Protein AF-A0A662M6F4-F1 (afdb_monomer_lite)

Secondary structure (DSSP, 8-state):
-------TTHHHHHHHHHHHHHHTT----HHHHHHHHHHHHHHHHHHS--SSSHHHHH-EEEE-SS-EEEE--STTHHHHHH-B-SEEE--SSSS-EEEEETTEEEEES-EEE--B--

Radius of gyration: 20.38 Å; chains: 1; bounding box: 40×26×55 Å

Structure (mmCIF, N/CA/C/O backbone):
data_AF-A0A662M6F4-F1
#
_entry.id   AF-A0A662M6F4-F1
#
loop_
_atom_site.group_PDB
_atom_site.id
_atom_site.type_symbol
_atom_site.label_atom_id
_atom_site.label_alt_id
_atom_site.label_comp_id
_atom_site.label_asym_id
_atom_site.label_entity_id
_atom_site.label_seq_id
_atom_site.pdbx_PDB_ins_code
_atom_site.Cartn_x
_atom_site.Cartn_y
_atom_site.Cartn_z
_atom_site.occupancy
_atom_site.B_iso_or_equiv
_atom_site.auth_seq_id
_atom_site.auth_comp_id
_atom_site.auth_asym_id
_atom_site.auth_atom_id
_atom_site.pdbx_PDB_model_num
ATOM 1 N N . MET A 1 1 ? -15.552 13.043 -5.669 1.00 28.62 1 MET A N 1
ATOM 2 C CA . MET A 1 1 ? -15.169 13.074 -7.096 1.00 28.62 1 MET A CA 1
ATOM 3 C C . MET A 1 1 ? -13.734 12.593 -7.207 1.00 28.62 1 MET A C 1
ATOM 5 O O . MET A 1 1 ? -12.838 13.338 -6.841 1.00 28.62 1 MET A O 1
ATOM 9 N N . SER A 1 2 ? -13.511 11.346 -7.621 1.00 25.33 2 SER A N 1
ATOM 10 C CA . SER A 1 2 ? -12.194 10.889 -8.073 1.00 25.33 2 SER A CA 1
ATOM 11 C C . SER A 1 2 ? -12.177 11.003 -9.593 1.00 25.33 2 SER A C 1
ATOM 13 O O . SER A 1 2 ? -13.032 10.442 -10.277 1.00 25.33 2 SER A O 1
ATOM 15 N N . VAL A 1 3 ? -11.250 11.793 -10.127 1.00 28.55 3 VAL A N 1
ATOM 16 C CA . VAL A 1 3 ? -11.035 11.864 -11.572 1.00 28.55 3 VAL A CA 1
ATOM 17 C C . VAL A 1 3 ? -10.251 10.613 -11.948 1.00 28.55 3 VAL A C 1
ATOM 19 O O . VAL A 1 3 ? -9.058 10.510 -11.672 1.00 28.55 3 VAL A O 1
ATOM 22 N N . ARG A 1 4 ? -10.939 9.626 -12.523 1.00 33.88 4 ARG A N 1
ATOM 23 C CA . ARG A 1 4 ? -10.299 8.471 -13.150 1.00 33.88 4 ARG A CA 1
ATOM 24 C C . ARG A 1 4 ? -9.792 8.943 -14.510 1.00 33.88 4 ARG A C 1
ATOM 26 O O . ARG A 1 4 ? -10.576 9.099 -15.440 1.00 33.88 4 ARG A O 1
ATOM 33 N N . ALA A 1 5 ? -8.501 9.242 -14.607 1.00 37.28 5 ALA A N 1
ATOM 34 C CA . ALA A 1 5 ? -7.872 9.482 -15.898 1.00 37.28 5 ALA A CA 1
ATOM 35 C C . ALA A 1 5 ? -7.697 8.129 -16.604 1.00 37.28 5 ALA A C 1
ATOM 37 O O . ALA A 1 5 ? -6.666 7.473 -16.475 1.00 37.28 5 ALA A O 1
ATOM 38 N N . GLU A 1 6 ? -8.731 7.677 -17.312 1.00 43.50 6 GLU A N 1
ATOM 39 C CA . GLU A 1 6 ? -8.562 6.657 -18.345 1.00 43.50 6 GLU A CA 1
ATOM 40 C C . GLU A 1 6 ? -7.852 7.310 -19.529 1.00 43.50 6 GLU A C 1
ATOM 42 O O . GLU A 1 6 ? -8.461 8.000 -20.346 1.00 43.50 6 GLU A O 1
ATOM 47 N N . VAL A 1 7 ? -6.541 7.096 -19.627 1.00 47.34 7 VAL A N 1
ATOM 48 C CA . VAL A 1 7 ? -5.820 7.355 -20.873 1.00 47.34 7 VAL A CA 1
ATOM 49 C C . VAL A 1 7 ? -6.180 6.216 -21.827 1.00 47.34 7 VAL A C 1
ATOM 51 O O . VAL A 1 7 ? -5.481 5.203 -21.890 1.00 47.34 7 VAL A O 1
ATOM 54 N N . LYS A 1 8 ? -7.324 6.348 -22.514 1.00 43.62 8 LYS A N 1
ATOM 55 C CA . LYS A 1 8 ? -7.738 5.432 -23.590 1.00 43.62 8 LYS A CA 1
ATOM 56 C C . LYS A 1 8 ? -6.567 5.247 -24.559 1.00 43.62 8 LYS A C 1
ATOM 58 O O . LYS A 1 8 ? -6.077 6.230 -25.110 1.00 43.62 8 LYS A O 1
ATOM 63 N N . GLY A 1 9 ? -6.111 4.009 -24.738 1.00 56.31 9 GLY A N 1
ATOM 64 C CA . GLY A 1 9 ? -4.989 3.660 -25.607 1.00 56.31 9 GLY A CA 1
ATOM 65 C C . GLY A 1 9 ? -3.696 3.299 -24.876 1.00 56.31 9 GLY A C 1
ATOM 66 O O . GLY A 1 9 ? -2.855 2.632 -25.471 1.00 56.31 9 GLY A O 1
ATOM 67 N N . LEU A 1 10 ? -3.506 3.678 -23.604 1.00 56.41 10 LEU A N 1
ATOM 68 C CA . LEU A 1 10 ? -2.275 3.336 -22.876 1.00 56.41 10 LEU A CA 1
ATOM 69 C C . LEU A 1 10 ? -2.245 1.852 -22.486 1.00 56.41 10 LEU A C 1
ATOM 71 O O . LEU A 1 10 ? -1.215 1.198 -22.613 1.00 56.41 10 LEU A O 1
ATOM 75 N N . TYR A 1 11 ? -3.380 1.314 -22.035 1.00 58.44 11 TYR A N 1
ATOM 76 C CA . TYR A 1 11 ? -3.510 -0.102 -21.691 1.00 58.44 11 TYR A CA 1
ATOM 77 C C . TYR A 1 11 ? -3.350 -0.980 -22.935 1.00 58.44 11 TYR A C 1
ATOM 79 O O . TYR A 1 11 ? -2.601 -1.954 -22.932 1.00 58.44 11 TYR A O 1
ATOM 87 N N . GLU A 1 12 ? -3.988 -0.577 -24.027 1.00 65.19 12 GLU A N 1
ATOM 88 C CA . GLU A 1 12 ? -3.908 -1.222 -25.328 1.00 65.19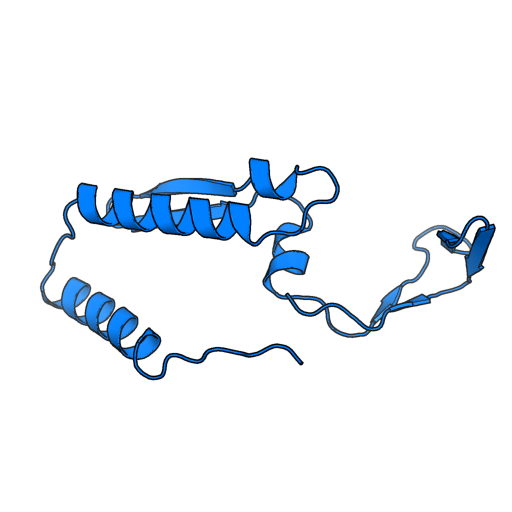 12 GLU A CA 1
ATOM 89 C C . GLU A 1 12 ? -2.488 -1.147 -25.895 1.00 65.19 12 GLU A C 1
ATOM 91 O O . GLU A 1 12 ? -2.003 -2.137 -26.436 1.00 65.19 12 GLU A O 1
ATOM 96 N N . ALA A 1 13 ? -1.786 -0.022 -25.714 1.00 61.12 13 ALA A N 1
ATOM 97 C CA . ALA A 1 13 ? -0.388 0.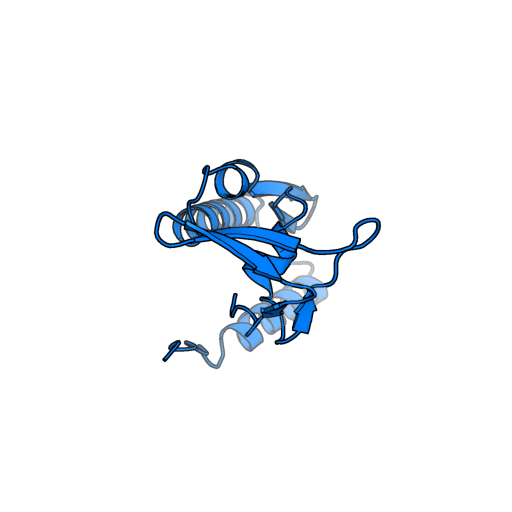127 -26.102 1.00 61.12 13 ALA A CA 1
ATOM 98 C C . ALA A 1 13 ? 0.542 -0.764 -25.270 1.00 61.12 13 ALA A C 1
ATOM 100 O O . ALA A 1 13 ? 1.412 -1.414 -25.842 1.00 61.12 13 ALA A O 1
ATOM 101 N N . VAL A 1 14 ? 0.351 -0.854 -23.9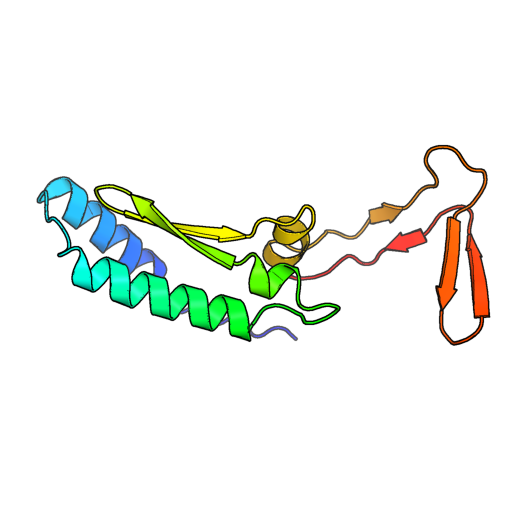48 1.00 69.31 14 VAL A N 1
ATOM 102 C CA . VAL A 1 14 ? 1.133 -1.760 -23.086 1.00 69.31 14 VAL A CA 1
ATOM 103 C C . VAL A 1 14 ? 0.890 -3.216 -23.477 1.00 69.31 14 VAL A C 1
ATOM 105 O O . VAL A 1 14 ? 1.849 -3.957 -23.675 1.00 69.31 14 VAL A O 1
ATOM 108 N N . LEU A 1 15 ? -0.368 -3.616 -23.674 1.00 66.00 15 LEU A N 1
ATOM 109 C CA . LEU A 1 15 ? -0.706 -4.964 -24.133 1.00 66.00 15 LEU A CA 1
ATOM 110 C C . LEU A 1 15 ? -0.138 -5.263 -25.522 1.00 66.00 15 LEU A C 1
ATOM 112 O O . LEU A 1 15 ? 0.354 -6.364 -25.763 1.00 66.00 15 LEU A O 1
ATOM 116 N N . LEU A 1 16 ? -0.194 -4.300 -26.445 1.00 69.06 16 LEU A N 1
ATOM 117 C CA . LEU A 1 16 ? 0.385 -4.439 -27.778 1.00 69.06 16 LEU A CA 1
ATOM 118 C C . LEU A 1 16 ? 1.904 -4.593 -27.689 1.00 69.06 16 LEU A C 1
ATOM 120 O O . LEU A 1 16 ? 2.454 -5.485 -28.329 1.00 69.06 16 LEU A O 1
ATOM 124 N N . ILE A 1 17 ? 2.570 -3.786 -26.861 1.00 70.06 17 ILE A N 1
ATOM 125 C CA . ILE A 1 17 ? 4.006 -3.888 -26.596 1.00 70.06 17 ILE A CA 1
ATOM 126 C C . ILE A 1 17 ? 4.347 -5.256 -26.008 1.00 70.06 17 ILE A C 1
ATOM 128 O O . ILE A 1 17 ? 5.280 -5.888 -26.494 1.00 70.06 17 ILE A O 1
ATOM 132 N N . GLU A 1 18 ? 3.605 -5.755 -25.019 1.00 68.12 18 GLU A N 1
ATOM 133 C CA . GLU A 1 18 ? 3.824 -7.095 -24.461 1.00 68.12 18 GLU A CA 1
ATOM 134 C C . GLU A 1 18 ? 3.651 -8.184 -25.524 1.00 68.12 18 GLU A C 1
ATOM 136 O O . GLU A 1 18 ? 4.481 -9.091 -25.639 1.00 68.12 18 GLU A O 1
ATOM 141 N N . ARG A 1 19 ? 2.592 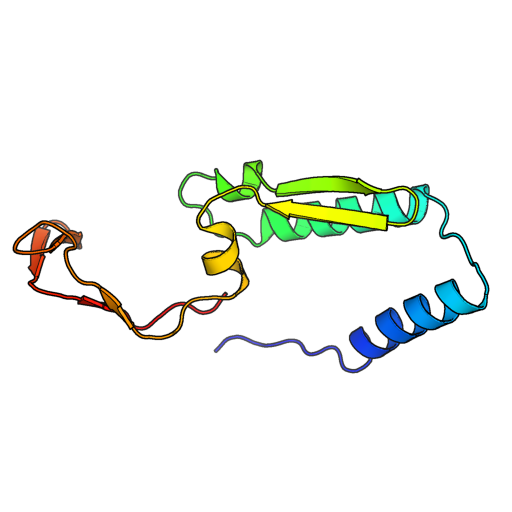-8.089 -26.335 1.00 70.19 19 ARG A N 1
ATOM 142 C CA . ARG A 1 19 ? 2.277 -9.066 -27.382 1.00 70.19 19 ARG A CA 1
ATOM 143 C C . ARG A 1 19 ? 3.347 -9.077 -28.470 1.00 70.19 19 ARG A C 1
ATOM 145 O O . ARG A 1 19 ? 3.819 -10.148 -28.844 1.00 70.19 19 ARG A O 1
ATOM 152 N N . VAL A 1 20 ? 3.775 -7.899 -28.922 1.00 67.50 20 VAL A N 1
ATOM 153 C CA . VAL A 1 20 ? 4.863 -7.726 -29.893 1.00 67.50 20 VAL A CA 1
ATOM 154 C C . VAL A 1 20 ? 6.187 -8.198 -29.304 1.00 67.50 20 VAL A C 1
ATOM 156 O O . VAL A 1 20 ? 6.893 -8.954 -29.960 1.00 67.50 20 VAL A O 1
ATOM 159 N N . SER A 1 21 ? 6.504 -7.844 -28.057 1.00 67.31 21 SER A N 1
ATOM 160 C CA . SER A 1 21 ? 7.752 -8.262 -27.403 1.00 67.31 21 SER A CA 1
ATOM 161 C C . SER A 1 21 ? 7.840 -9.783 -27.277 1.00 67.31 21 SER A C 1
ATOM 163 O O . SER A 1 21 ? 8.895 -10.363 -27.531 1.00 67.31 21 SER A O 1
ATOM 165 N N . ARG A 1 22 ? 6.715 -10.447 -26.973 1.00 66.75 22 ARG A N 1
ATOM 166 C CA . ARG A 1 22 ? 6.624 -11.911 -26.895 1.00 66.75 22 ARG A CA 1
ATOM 167 C C . ARG A 1 22 ? 6.786 -12.582 -28.263 1.00 66.75 22 ARG A C 1
ATOM 169 O O . ARG A 1 22 ? 7.522 -13.558 -28.364 1.00 66.75 22 ARG A O 1
ATOM 176 N N . ILE A 1 23 ? 6.126 -12.063 -29.302 1.00 64.75 23 ILE A N 1
ATOM 177 C CA . ILE A 1 23 ? 6.181 -12.615 -30.670 1.00 64.75 23 ILE A CA 1
ATOM 178 C C . ILE A 1 23 ? 7.562 -12.394 -31.296 1.00 64.75 23 ILE A C 1
ATOM 180 O O . ILE A 1 23 ? 8.141 -13.312 -31.868 1.00 64.75 23 ILE A O 1
ATOM 184 N N . ALA A 1 24 ? 8.112 -11.191 -31.157 1.00 67.38 24 ALA A N 1
ATOM 185 C CA . ALA A 1 24 ? 9.379 -10.805 -31.765 1.00 67.38 24 ALA A CA 1
ATOM 186 C C . ALA A 1 24 ? 10.606 -11.170 -30.906 1.00 67.38 24 ALA A C 1
ATOM 188 O O . ALA A 1 24 ? 11.731 -10.854 -31.287 1.00 67.38 24 ALA A O 1
ATOM 189 N N . ARG A 1 25 ? 10.409 -11.817 -29.742 1.00 64.50 25 ARG A N 1
ATOM 190 C CA . ARG A 1 25 ? 11.456 -12.116 -28.738 1.00 64.50 25 ARG A CA 1
ATOM 191 C C . ARG A 1 25 ? 12.309 -10.887 -28.392 1.00 64.50 25 ARG A C 1
ATOM 193 O O . ARG A 1 25 ? 13.488 -11.016 -28.049 1.00 64.50 25 ARG A O 1
ATOM 200 N N . ILE A 1 26 ? 11.711 -9.697 -28.487 1.00 65.12 26 ILE A N 1
ATOM 201 C CA . ILE A 1 26 ? 12.381 -8.427 -28.215 1.00 65.12 26 ILE A CA 1
ATOM 202 C C . ILE A 1 26 ? 12.644 -8.380 -26.718 1.00 65.12 26 ILE A C 1
ATOM 204 O O . ILE A 1 26 ? 11.729 -8.249 -25.906 1.00 65.12 26 ILE A O 1
ATOM 208 N N . HIS A 1 27 ? 13.917 -8.501 -26.363 1.00 64.06 27 HIS A N 1
ATOM 209 C CA . HIS A 1 27 ? 14.369 -8.253 -25.009 1.00 64.06 27 HIS A CA 1
ATOM 210 C C . HIS A 1 27 ? 14.504 -6.750 -24.840 1.00 64.06 27 HIS A C 1
ATOM 212 O O . HIS A 1 27 ? 15.353 -6.112 -25.467 1.00 64.06 27 HIS A O 1
ATOM 218 N N . TRP A 1 28 ? 13.664 -6.179 -23.984 1.00 67.69 28 TRP A N 1
ATOM 219 C CA . TRP A 1 28 ? 13.871 -4.813 -23.541 1.00 67.69 28 TRP A CA 1
ATOM 220 C C . TRP A 1 28 ? 15.223 -4.747 -22.829 1.00 67.69 28 TRP A C 1
ATOM 222 O O . TRP A 1 28 ? 15.478 -5.565 -21.940 1.00 67.69 28 TRP A O 1
ATOM 232 N N . PRO A 1 29 ? 16.109 -3.803 -23.193 1.00 73.31 29 PRO A N 1
ATOM 233 C CA . PRO A 1 29 ? 17.364 -3.647 -22.481 1.00 73.31 29 PRO A CA 1
ATOM 234 C C . PRO A 1 29 ? 17.070 -3.472 -20.992 1.00 73.31 29 PRO A C 1
ATOM 236 O O . PRO A 1 29 ? 16.248 -2.631 -20.625 1.00 73.31 29 PRO A O 1
ATOM 239 N N . ASN A 1 30 ? 17.755 -4.233 -20.133 1.00 76.88 30 ASN A N 1
ATOM 240 C CA . ASN A 1 30 ? 17.536 -4.207 -18.681 1.00 76.88 30 ASN A CA 1
ATOM 241 C C . ASN A 1 30 ? 17.502 -2.779 -18.110 1.00 76.88 30 ASN A C 1
ATOM 243 O O . ASN A 1 30 ? 16.660 -2.474 -17.274 1.00 76.88 30 ASN A O 1
ATOM 247 N N . ARG A 1 31 ? 18.325 -1.872 -18.659 1.00 80.88 31 ARG A N 1
ATOM 248 C CA . ARG A 1 31 ? 18.348 -0.445 -18.300 1.00 80.88 31 ARG A CA 1
ATOM 249 C C . ARG A 1 31 ? 17.007 0.271 -18.490 1.00 80.88 31 ARG A C 1
ATOM 251 O O . ARG A 1 31 ? 16.655 1.117 -17.675 1.00 80.88 31 ARG A O 1
ATOM 258 N N . VAL A 1 32 ? 16.266 -0.033 -19.556 1.00 83.62 32 VAL A N 1
ATOM 259 C CA . VAL A 1 32 ? 14.958 0.590 -19.820 1.00 83.62 32 VAL A CA 1
ATOM 260 C C . VAL A 1 32 ? 13.936 0.106 -18.796 1.00 83.62 32 VAL A C 1
ATOM 262 O O . VAL A 1 32 ? 13.246 0.925 -18.190 1.00 83.62 32 VAL A O 1
ATOM 265 N N . LEU A 1 33 ? 13.903 -1.206 -18.540 1.00 82.56 33 LEU A N 1
ATOM 266 C CA . LEU A 1 33 ? 13.043 -1.799 -17.514 1.00 82.56 33 LEU A CA 1
ATOM 267 C C . LEU A 1 33 ? 13.374 -1.254 -16.117 1.00 82.56 33 LEU A C 1
ATOM 269 O O . LEU A 1 33 ? 12.466 -0.924 -15.358 1.00 82.56 33 LEU A O 1
ATOM 273 N N . ASP A 1 34 ? 14.660 -1.101 -15.796 1.00 86.31 34 ASP A N 1
ATOM 274 C CA . ASP A 1 34 ? 15.124 -0.539 -14.525 1.00 86.31 34 ASP A CA 1
ATOM 275 C C . ASP A 1 34 ? 14.660 0.909 -14.335 1.00 86.31 34 ASP A C 1
ATOM 277 O O . ASP A 1 34 ? 14.166 1.265 -13.264 1.00 86.31 34 ASP A O 1
ATOM 281 N N . ASN A 1 35 ? 14.793 1.748 -15.365 1.00 88.25 35 ASN A N 1
ATOM 282 C CA . ASN A 1 35 ? 14.392 3.153 -15.298 1.00 88.25 35 ASN A CA 1
ATOM 283 C C . ASN A 1 35 ? 12.875 3.304 -15.136 1.00 88.25 35 ASN A C 1
ATOM 285 O O . ASN A 1 35 ? 12.424 4.066 -14.278 1.00 88.25 35 ASN A O 1
ATOM 289 N N . LEU A 1 36 ? 12.093 2.543 -15.909 1.00 88.62 36 LEU A N 1
ATOM 290 C CA . LEU A 1 36 ? 10.633 2.506 -15.789 1.00 88.62 36 LEU A CA 1
ATOM 291 C C . LEU A 1 36 ? 10.202 2.045 -14.395 1.00 88.62 36 LEU A C 1
ATOM 293 O O . LEU A 1 36 ? 9.379 2.700 -13.756 1.00 88.62 36 LEU A O 1
ATOM 297 N N . ALA A 1 37 ? 10.793 0.959 -13.895 1.00 89.00 37 ALA A N 1
ATOM 298 C CA . ALA A 1 37 ? 10.453 0.414 -12.588 1.00 89.00 37 ALA A CA 1
ATOM 299 C C . ALA A 1 37 ? 10.796 1.380 -11.448 1.00 89.00 37 ALA A C 1
ATOM 301 O O . ALA A 1 37 ? 9.982 1.564 -10.546 1.00 89.00 37 ALA A O 1
ATOM 302 N N . ARG A 1 38 ? 11.958 2.047 -11.500 1.00 91.81 38 ARG A N 1
ATOM 303 C CA . ARG A 1 38 ? 12.347 3.073 -10.515 1.00 91.81 38 ARG A CA 1
ATOM 304 C C . ARG A 1 38 ? 11.402 4.270 -10.538 1.00 91.81 38 ARG A C 1
ATOM 306 O O . ARG A 1 38 ? 11.019 4.760 -9.478 1.00 91.81 38 ARG A O 1
ATOM 313 N N . HIS A 1 39 ? 11.006 4.731 -11.723 1.00 93.12 39 HIS A N 1
ATOM 314 C CA . HIS A 1 39 ? 10.064 5.841 -11.838 1.00 93.12 39 HIS A CA 1
ATOM 315 C C . HIS A 1 39 ? 8.687 5.468 -11.269 1.00 93.12 39 HIS A C 1
ATOM 317 O O . HIS A 1 39 ? 8.110 6.217 -10.479 1.00 93.12 39 HIS A O 1
ATOM 323 N N . ALA A 1 40 ? 8.187 4.278 -11.606 1.00 91.62 40 ALA A N 1
ATOM 324 C CA . ALA A 1 40 ? 6.932 3.760 -11.074 1.00 91.62 40 ALA A CA 1
ATOM 325 C C . ALA A 1 40 ? 6.987 3.567 -9.547 1.00 91.62 40 ALA A C 1
ATOM 327 O O . ALA A 1 40 ? 6.069 3.983 -8.842 1.00 91.62 40 ALA A O 1
ATOM 328 N N . GLU A 1 41 ? 8.083 3.025 -9.009 1.00 93.56 41 GLU A N 1
ATOM 329 C CA . GLU A 1 41 ? 8.306 2.894 -7.565 1.00 93.56 41 GLU A CA 1
ATOM 330 C C . GLU A 1 41 ? 8.257 4.257 -6.855 1.00 93.56 41 GLU A C 1
ATOM 332 O O . GLU A 1 41 ? 7.592 4.398 -5.824 1.00 93.56 41 GLU A O 1
ATOM 337 N N . GLN A 1 42 ? 8.934 5.272 -7.402 1.00 94.88 42 GLN A N 1
ATOM 338 C CA . GLN A 1 42 ? 8.918 6.632 -6.861 1.00 94.88 42 GLN A CA 1
ATOM 339 C C . GLN A 1 42 ? 7.503 7.212 -6.853 1.00 94.88 42 GLN A C 1
ATOM 341 O O . GLN A 1 42 ? 7.059 7.701 -5.812 1.00 94.88 42 GLN A O 1
ATOM 346 N N . LYS A 1 43 ? 6.757 7.081 -7.958 1.00 94.62 43 LYS A N 1
ATOM 347 C CA . LYS A 1 43 ? 5.366 7.545 -8.014 1.00 94.62 43 LYS A CA 1
ATOM 348 C C . LYS A 1 43 ? 4.452 6.811 -7.049 1.00 94.62 43 LYS A C 1
ATOM 350 O O . LYS A 1 43 ? 3.689 7.462 -6.341 1.00 94.62 43 LYS A O 1
ATOM 355 N N . MET A 1 44 ? 4.583 5.495 -6.906 1.00 92.06 44 MET A N 1
ATOM 356 C CA . MET A 1 44 ? 3.835 4.768 -5.880 1.00 92.06 44 MET A CA 1
ATOM 357 C C . MET A 1 44 ? 4.177 5.271 -4.471 1.00 92.06 44 MET A C 1
ATOM 359 O O . MET A 1 44 ? 3.280 5.480 -3.659 1.00 92.06 44 MET A O 1
ATOM 363 N N . LYS A 1 45 ? 5.456 5.535 -4.172 1.00 94.31 45 LYS A N 1
ATOM 364 C CA . LYS A 1 45 ? 5.893 6.080 -2.873 1.00 94.31 45 LYS A CA 1
ATOM 365 C C . LYS A 1 45 ? 5.363 7.488 -2.586 1.00 94.31 45 LYS A C 1
ATOM 367 O O . LYS A 1 45 ? 5.202 7.822 -1.410 1.00 94.31 45 LYS A O 1
ATOM 372 N N . GLU A 1 46 ? 5.136 8.299 -3.614 1.00 93.69 46 GLU A N 1
ATOM 373 C CA . GLU A 1 46 ? 4.532 9.632 -3.505 1.00 93.69 46 GLU A CA 1
ATOM 374 C C . GLU A 1 46 ? 3.017 9.566 -3.274 1.00 93.69 46 GLU A C 1
ATOM 376 O O . GLU A 1 46 ? 2.502 10.313 -2.445 1.00 93.69 46 GLU A O 1
ATOM 381 N N . LEU A 1 47 ? 2.320 8.662 -3.971 1.00 90.25 47 LEU A N 1
ATOM 382 C CA . LEU A 1 47 ? 0.857 8.572 -3.957 1.00 90.25 47 LEU A CA 1
ATOM 383 C C . LEU A 1 47 ? 0.290 7.874 -2.713 1.00 90.25 47 LEU A C 1
ATOM 385 O O . LEU A 1 47 ? -0.834 8.166 -2.306 1.00 90.25 47 LEU A O 1
ATOM 389 N N . VAL A 1 48 ? 1.033 6.951 -2.093 1.00 92.25 48 VAL A N 1
ATOM 390 C CA . VAL A 1 48 ? 0.493 6.187 -0.958 1.00 92.25 48 VAL A CA 1
ATOM 391 C C . VAL A 1 48 ? 0.207 7.058 0.276 1.00 92.25 48 VAL A C 1
ATOM 393 O O . VAL A 1 48 ? 1.034 7.888 0.670 1.00 92.25 48 VAL A O 1
ATOM 396 N N . PRO A 1 49 ? -0.913 6.811 0.987 1.00 91.12 49 PRO A N 1
ATOM 397 C CA . PRO A 1 49 ? -1.275 7.570 2.176 1.00 91.12 49 PRO A CA 1
ATOM 398 C C . PRO A 1 49 ? -0.249 7.404 3.307 1.00 91.12 49 PRO A C 1
ATOM 400 O O . PRO A 1 49 ? 0.258 6.310 3.592 1.00 91.12 49 PRO A O 1
ATOM 403 N N . LYS A 1 50 ? 0.025 8.502 4.022 1.00 93.06 50 LYS A N 1
ATOM 404 C CA . LYS A 1 50 ? 1.001 8.539 5.119 1.00 93.06 50 LYS A CA 1
ATOM 405 C C . LYS A 1 50 ? 0.311 8.600 6.483 1.00 93.06 50 LYS A C 1
ATOM 407 O O . LYS A 1 50 ? -0.037 9.670 6.960 1.00 93.06 50 LYS A O 1
ATOM 412 N N . LYS A 1 51 ? 0.212 7.444 7.154 1.00 88.06 51 LYS A N 1
ATOM 413 C CA . LYS A 1 51 ? -0.062 7.365 8.606 1.00 88.06 51 LYS A CA 1
ATOM 414 C C . LYS A 1 51 ? 1.238 7.286 9.415 1.00 88.06 51 LYS A C 1
ATOM 416 O O . LYS A 1 51 ? 1.586 8.204 10.137 1.00 88.06 51 LYS A O 1
ATOM 421 N N . THR A 1 52 ? 1.997 6.202 9.235 1.00 94.19 52 THR A N 1
ATOM 422 C CA . THR A 1 52 ? 3.315 5.968 9.878 1.00 94.19 52 THR A CA 1
ATOM 423 C C . THR A 1 52 ? 4.471 5.891 8.868 1.00 94.19 52 THR A C 1
ATOM 425 O O . THR A 1 52 ? 5.641 5.735 9.225 1.00 94.19 52 THR A O 1
ATOM 428 N N . GLY A 1 53 ? 4.150 5.921 7.569 1.00 95.50 53 GLY A N 1
ATOM 429 C CA . GLY A 1 53 ? 5.096 5.709 6.469 1.00 95.50 53 GLY A CA 1
ATOM 430 C C . GLY A 1 53 ? 5.539 4.254 6.253 1.00 95.50 53 GLY A C 1
ATOM 431 O O . GLY A 1 53 ? 6.330 4.008 5.348 1.00 95.50 53 GLY A O 1
ATOM 432 N N . ARG A 1 54 ? 5.037 3.281 7.034 1.00 96.62 54 ARG A N 1
ATOM 433 C CA . ARG A 1 54 ? 5.423 1.860 6.905 1.00 96.62 54 ARG A CA 1
ATOM 434 C C . ARG A 1 54 ? 5.147 1.294 5.507 1.00 96.62 54 ARG A C 1
ATOM 436 O O . ARG A 1 54 ? 6.024 0.646 4.953 1.00 96.62 54 ARG A O 1
ATOM 443 N N . LEU A 1 55 ? 3.977 1.587 4.929 1.00 95.38 55 LEU A N 1
ATOM 444 C CA . LEU A 1 55 ? 3.632 1.141 3.573 1.00 95.38 55 LEU A CA 1
ATOM 445 C C . LEU A 1 55 ? 4.614 1.706 2.545 1.00 95.38 55 LEU A C 1
ATOM 447 O O . LEU A 1 55 ? 5.263 0.931 1.858 1.00 95.38 55 LEU A O 1
ATOM 451 N N . ARG A 1 56 ? 4.819 3.030 2.526 1.00 96.25 56 ARG A N 1
ATOM 452 C CA . ARG A 1 56 ? 5.787 3.698 1.640 1.00 96.25 56 ARG A CA 1
ATOM 453 C C . ARG A 1 56 ? 7.184 3.070 1.695 1.00 96.25 56 ARG A C 1
ATOM 455 O O . ARG A 1 56 ? 7.802 2.876 0.656 1.00 96.25 56 ARG A O 1
ATOM 462 N N . ARG A 1 57 ? 7.686 2.752 2.894 1.00 96.94 57 ARG A N 1
ATOM 463 C CA . ARG A 1 57 ? 9.007 2.117 3.068 1.00 96.94 57 ARG A CA 1
ATOM 464 C C . ARG A 1 57 ? 9.056 0.665 2.589 1.00 96.94 57 ARG A C 1
ATOM 466 O O . ARG A 1 57 ? 10.129 0.202 2.237 1.00 96.94 57 ARG A O 1
ATOM 473 N N . SER A 1 58 ? 7.923 -0.036 2.580 1.00 96.19 58 SER A N 1
ATOM 474 C CA . SER A 1 58 ? 7.844 -1.429 2.121 1.00 96.19 58 SER A CA 1
ATOM 475 C C . SER A 1 58 ? 7.809 -1.579 0.596 1.00 96.19 58 SER A C 1
ATOM 477 O O . SER A 1 58 ? 8.011 -2.688 0.107 1.00 96.19 58 SER A O 1
ATOM 479 N N . ILE A 1 59 ? 7.547 -0.487 -0.137 1.00 95.31 59 ILE A N 1
ATOM 480 C CA . ILE A 1 59 ? 7.502 -0.487 -1.602 1.00 95.31 59 ILE A CA 1
ATOM 481 C C . ILE A 1 59 ? 8.923 -0.644 -2.144 1.00 95.31 59 ILE A C 1
ATOM 483 O O . ILE A 1 59 ? 9.794 0.168 -1.813 1.00 95.31 59 ILE A O 1
ATOM 487 N N . ARG A 1 60 ? 9.141 -1.670 -2.971 1.00 95.12 60 ARG A N 1
ATOM 488 C CA . ARG A 1 60 ? 10.429 -1.966 -3.616 1.00 95.12 60 ARG A CA 1
ATOM 489 C C . ARG A 1 60 ? 10.239 -2.623 -4.982 1.00 95.12 60 ARG A C 1
ATOM 491 O O . ARG A 1 60 ? 9.185 -3.200 -5.252 1.00 95.12 60 ARG A O 1
ATOM 498 N N . VAL A 1 61 ? 11.275 -2.547 -5.812 1.00 93.38 61 VAL A N 1
ATOM 499 C CA . VAL A 1 61 ? 11.372 -3.270 -7.086 1.00 93.38 61 VAL A CA 1
ATOM 500 C C . VAL A 1 61 ? 12.142 -4.572 -6.872 1.00 93.38 61 VAL A C 1
ATOM 502 O O . VAL A 1 61 ? 13.244 -4.558 -6.330 1.00 93.38 61 VAL A O 1
ATOM 505 N N . GLU A 1 62 ? 11.579 -5.684 -7.326 1.00 92.12 62 GLU A N 1
ATOM 506 C CA . GLU A 1 62 ? 12.266 -6.963 -7.487 1.00 92.12 62 GLU A CA 1
ATOM 507 C C . GLU A 1 62 ? 12.616 -7.172 -8.964 1.00 92.12 62 GLU A C 1
ATOM 509 O O . GLU A 1 62 ? 11.774 -7.004 -9.856 1.00 92.12 62 GLU A O 1
ATOM 514 N N . SER A 1 63 ? 13.872 -7.534 -9.222 1.00 89.06 63 SER A N 1
ATOM 515 C CA . SER A 1 63 ? 14.355 -7.831 -10.569 1.00 89.06 63 SER A CA 1
ATOM 516 C C . SER A 1 63 ? 14.079 -9.283 -10.935 1.00 89.06 63 SER A C 1
ATOM 518 O O . SER A 1 63 ? 14.464 -10.196 -10.209 1.00 89.06 63 SER A O 1
ATOM 520 N N . LEU A 1 64 ? 13.447 -9.483 -12.088 1.00 85.62 64 LEU A N 1
ATOM 521 C CA . LEU A 1 64 ? 13.263 -10.776 -12.741 1.00 85.62 64 LEU A CA 1
ATOM 522 C C . LEU A 1 64 ? 14.077 -10.794 -14.052 1.00 85.62 64 LEU A C 1
ATOM 524 O O . LEU A 1 64 ? 14.466 -9.720 -14.524 1.00 85.62 64 LEU A O 1
ATOM 528 N N . PRO A 1 65 ? 14.350 -11.970 -14.651 1.00 81.12 65 PRO A N 1
ATOM 529 C CA . PRO A 1 65 ? 15.164 -12.069 -15.868 1.00 81.12 65 PRO A CA 1
ATOM 530 C C . PRO A 1 65 ? 14.687 -11.177 -17.025 1.00 81.12 65 PRO A C 1
ATOM 532 O O . PRO A 1 65 ? 15.501 -10.557 -17.703 1.00 81.12 65 PRO A O 1
ATOM 535 N N . ASP A 1 66 ? 13.376 -11.071 -17.210 1.00 80.00 66 ASP A N 1
ATOM 536 C CA . ASP A 1 66 ? 12.708 -10.386 -18.320 1.00 80.00 66 ASP A CA 1
ATOM 537 C C . ASP A 1 66 ? 11.696 -9.326 -17.852 1.00 80.00 66 ASP A C 1
ATOM 539 O O . ASP A 1 66 ? 10.997 -8.718 -18.661 1.00 80.00 66 ASP A O 1
ATOM 543 N N . ALA A 1 67 ? 11.622 -9.074 -16.542 1.00 81.81 67 ALA A N 1
ATOM 544 C CA . ALA A 1 67 ? 10.627 -8.185 -15.959 1.00 81.81 67 ALA A CA 1
ATOM 545 C C . ALA A 1 67 ? 11.132 -7.465 -14.705 1.00 81.81 67 ALA A C 1
ATOM 547 O O . ALA A 1 67 ? 12.168 -7.786 -14.112 1.00 81.81 67 ALA A O 1
ATOM 548 N N . ARG A 1 68 ? 10.364 -6.467 -14.273 1.00 87.81 68 ARG A N 1
ATOM 549 C CA . ARG A 1 68 ? 10.509 -5.820 -12.969 1.00 87.81 68 ARG A CA 1
ATOM 550 C C . ARG A 1 68 ? 9.177 -5.887 -12.253 1.00 87.81 68 ARG A C 1
ATOM 552 O O . ARG A 1 68 ? 8.151 -5.518 -12.816 1.00 87.81 68 ARG A O 1
ATOM 559 N N . LYS A 1 69 ? 9.196 -6.361 -11.013 1.00 89.62 69 LYS A N 1
ATOM 560 C CA . LYS A 1 69 ? 8.001 -6.503 -10.187 1.00 89.62 69 LYS A CA 1
ATOM 561 C C . LYS A 1 69 ? 8.041 -5.463 -9.081 1.00 89.62 69 LYS A C 1
ATOM 563 O O . LYS A 1 69 ? 8.997 -5.418 -8.317 1.00 89.62 69 LYS A O 1
ATOM 568 N N . ILE A 1 70 ? 7.004 -4.640 -8.972 1.00 90.75 70 ILE A N 1
ATOM 569 C CA . ILE A 1 70 ? 6.853 -3.730 -7.833 1.00 90.75 70 ILE A CA 1
ATOM 570 C C . ILE A 1 70 ? 6.028 -4.442 -6.772 1.00 90.75 70 ILE A C 1
ATOM 572 O O . ILE A 1 70 ? 4.959 -4.978 -7.064 1.00 90.75 70 ILE A O 1
ATOM 576 N N . ILE A 1 71 ? 6.526 -4.455 -5.543 1.00 93.69 71 ILE A N 1
ATOM 577 C CA . ILE A 1 71 ? 5.858 -5.106 -4.420 1.00 93.69 71 ILE A CA 1
ATOM 578 C C . ILE A 1 71 ? 5.704 -4.151 -3.243 1.00 93.69 71 ILE A C 1
ATOM 580 O O . ILE A 1 71 ? 6.522 -3.254 -3.047 1.00 93.69 71 ILE A O 1
ATOM 584 N N . ALA A 1 72 ? 4.655 -4.367 -2.450 1.00 93.81 72 ALA A N 1
ATOM 585 C CA . ALA A 1 72 ? 4.386 -3.659 -1.207 1.00 93.81 72 ALA A CA 1
ATOM 586 C C . ALA A 1 72 ? 4.095 -4.679 -0.102 1.00 93.81 72 ALA A C 1
ATOM 588 O O . ALA A 1 72 ? 3.165 -5.477 -0.205 1.00 93.81 72 ALA A O 1
ATOM 589 N N . ASP A 1 73 ? 4.903 -4.651 0.952 1.00 93.12 73 ASP A N 1
ATOM 590 C CA . ASP A 1 73 ? 4.995 -5.732 1.934 1.00 93.12 73 ASP A CA 1
ATOM 591 C C . ASP A 1 73 ? 4.395 -5.312 3.281 1.00 93.12 73 ASP A C 1
ATOM 593 O O . ASP A 1 73 ? 5.066 -5.157 4.308 1.00 93.12 73 ASP A O 1
ATOM 597 N N . THR A 1 74 ? 3.093 -5.021 3.256 1.00 95.75 74 THR A N 1
ATOM 598 C CA . THR A 1 74 ? 2.303 -4.828 4.472 1.00 95.75 74 THR A CA 1
ATOM 599 C C . THR A 1 74 ? 0.975 -5.575 4.380 1.00 95.75 74 THR A C 1
ATOM 601 O O . THR A 1 74 ? 0.380 -5.640 3.303 1.00 95.75 74 THR A O 1
ATOM 604 N N . PRO A 1 75 ? 0.427 -6.059 5.514 1.00 94.50 75 PRO A N 1
ATOM 605 C CA . PRO A 1 75 ? -0.848 -6.785 5.522 1.00 94.50 75 PRO A CA 1
ATOM 606 C C . PRO A 1 75 ? -2.038 -5.998 4.950 1.00 94.50 75 PRO A C 1
ATOM 608 O O . PRO A 1 75 ? -3.053 -6.580 4.586 1.00 94.50 75 PRO A O 1
ATOM 611 N N . TYR A 1 76 ? -1.928 -4.670 4.891 1.00 91.62 76 TYR A N 1
ATOM 612 C CA . TYR A 1 76 ? -2.978 -3.761 4.436 1.00 91.62 76 TYR A CA 1
ATOM 613 C C . TYR A 1 76 ? -2.677 -3.119 3.071 1.00 91.62 76 TYR A C 1
ATOM 615 O O . TYR A 1 76 ? -3.463 -2.288 2.624 1.00 91.62 76 TYR A O 1
ATOM 623 N N . ALA A 1 77 ? -1.576 -3.482 2.396 1.00 93.75 77 ALA A N 1
ATOM 624 C CA . ALA A 1 77 ? -1.201 -2.911 1.098 1.00 93.75 77 ALA A CA 1
ATOM 625 C C . ALA A 1 77 ? -2.307 -3.095 0.051 1.00 93.75 77 ALA A C 1
ATOM 627 O O . ALA A 1 77 ? -2.680 -2.146 -0.632 1.00 93.75 77 ALA A O 1
ATOM 628 N N . ARG A 1 78 ? -2.899 -4.294 0.004 1.00 90.75 78 ARG A N 1
ATOM 629 C CA . ARG A 1 78 ? -4.009 -4.610 -0.899 1.00 90.75 78 ARG A CA 1
ATOM 630 C C . ARG A 1 78 ? -5.235 -3.732 -0.657 1.00 90.75 78 ARG A C 1
ATOM 632 O O . ARG A 1 78 ? -5.817 -3.238 -1.606 1.00 90.75 78 ARG A O 1
ATOM 639 N N . ILE A 1 79 ? -5.599 -3.501 0.605 1.00 90.69 79 ILE A N 1
ATOM 640 C CA . ILE A 1 79 ? -6.752 -2.656 0.958 1.00 90.69 79 ILE A CA 1
ATOM 641 C C . ILE A 1 79 ? -6.512 -1.205 0.526 1.00 90.69 79 ILE A C 1
ATOM 643 O O . ILE A 1 79 ? -7.444 -0.528 0.108 1.00 90.69 79 ILE A O 1
ATOM 647 N N . VAL A 1 80 ? -5.268 -0.725 0.623 1.00 91.88 80 VAL A N 1
ATOM 648 C CA . VAL A 1 80 ? -4.911 0.625 0.170 1.00 91.88 80 VAL A CA 1
ATOM 649 C C . VAL A 1 80 ? -4.959 0.736 -1.353 1.00 91.88 80 VAL A C 1
ATOM 651 O O . VAL A 1 80 ? -5.391 1.764 -1.842 1.00 91.88 80 VAL A O 1
ATOM 654 N N . ASN A 1 81 ? -4.536 -0.297 -2.085 1.00 89.88 81 ASN A N 1
ATOM 655 C CA . ASN A 1 81 ? -4.497 -0.283 -3.550 1.00 89.88 81 ASN A CA 1
ATOM 656 C C . ASN A 1 81 ? -5.869 -0.528 -4.198 1.00 89.88 81 ASN A C 1
ATOM 658 O O . ASN A 1 81 ? -6.259 0.171 -5.123 1.00 89.88 81 ASN A O 1
ATOM 662 N N . ASP A 1 82 ? -6.590 -1.541 -3.722 1.00 90.12 82 ASP A N 1
ATOM 663 C CA . ASP A 1 82 ? -7.835 -2.008 -4.342 1.00 90.12 82 ASP A CA 1
ATOM 664 C C . ASP A 1 82 ? -9.071 -1.335 -3.722 1.00 90.12 82 ASP A C 1
ATOM 666 O O . ASP A 1 82 ? -10.182 -1.428 -4.249 1.00 90.12 82 ASP A O 1
ATOM 670 N N . GLY A 1 83 ? -8.895 -0.689 -2.569 1.00 92.69 83 GLY A N 1
ATOM 671 C CA . GLY A 1 83 ? -9.987 -0.228 -1.732 1.00 92.69 83 GLY A CA 1
ATOM 672 C C . GLY A 1 83 ? -10.643 -1.345 -0.915 1.00 92.69 83 GLY A C 1
ATOM 673 O O . GLY A 1 83 ? -10.225 -2.505 -0.882 1.00 92.69 83 GLY A O 1
ATOM 674 N N . ALA A 1 84 ? -11.720 -0.976 -0.229 1.00 93.50 84 ALA A N 1
ATOM 675 C CA . ALA A 1 84 ? -12.603 -1.884 0.487 1.00 93.50 84 ALA A CA 1
ATOM 676 C C . ALA A 1 84 ? -14.060 -1.501 0.223 1.00 93.50 84 ALA A C 1
ATOM 678 O O . ALA A 1 84 ? -14.433 -0.332 0.325 1.00 93.50 84 ALA A O 1
ATOM 679 N N . ARG A 1 85 ? -14.904 -2.495 -0.065 1.00 95.00 85 ARG A N 1
ATOM 680 C CA . ARG A 1 85 ? -16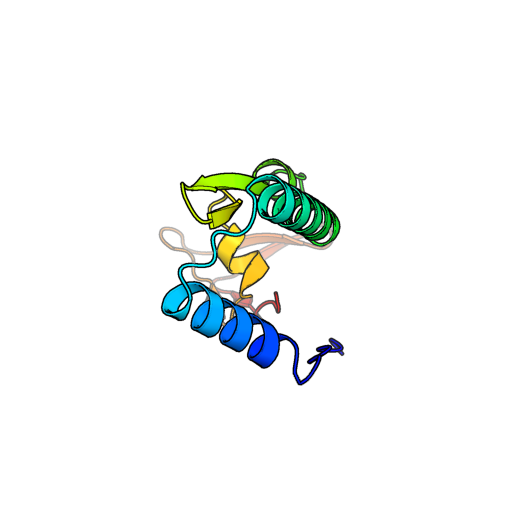.355 -2.296 -0.220 1.00 95.00 85 ARG A CA 1
ATOM 681 C C . ARG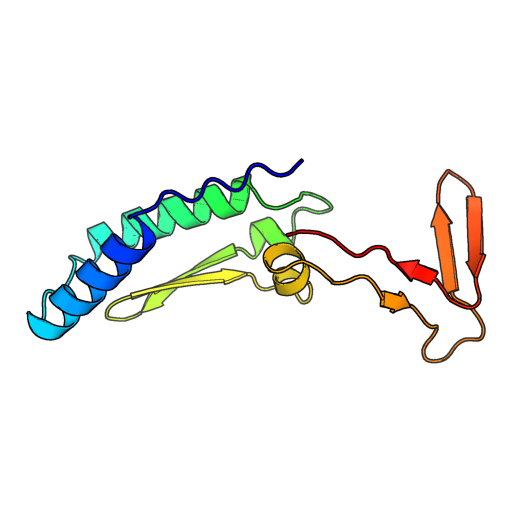 A 1 85 ? -16.991 -1.935 1.133 1.00 95.00 85 ARG A C 1
ATOM 683 O O . ARG A 1 85 ? -16.406 -2.271 2.170 1.00 95.00 85 ARG A O 1
ATOM 690 N N . PRO A 1 86 ? -18.169 -1.286 1.154 1.00 97.00 86 PRO A N 1
ATOM 691 C CA . PRO A 1 86 ? -18.937 -1.125 2.383 1.00 97.00 86 PRO A CA 1
ATOM 692 C C . PRO A 1 86 ? -19.155 -2.477 3.075 1.00 97.00 86 PRO A C 1
ATOM 694 O O . PRO A 1 86 ? -19.481 -3.462 2.412 1.00 97.00 86 PRO A O 1
ATOM 697 N N . HIS A 1 87 ? -18.928 -2.545 4.385 1.00 95.62 87 HIS A N 1
ATOM 698 C CA . HIS A 1 87 ? -19.041 -3.786 5.156 1.00 95.62 87 HIS A CA 1
ATOM 699 C C . HIS A 1 87 ? -19.277 -3.512 6.640 1.00 95.62 87 HIS A C 1
ATOM 701 O O . HIS A 1 87 ? -19.003 -2.424 7.147 1.00 95.62 87 HIS A O 1
ATOM 707 N N . TYR A 1 88 ? -19.754 -4.526 7.358 1.00 96.94 88 TYR A N 1
ATOM 708 C CA . TYR A 1 88 ? -19.850 -4.479 8.810 1.00 96.94 88 TYR A CA 1
ATOM 709 C C . TYR A 1 88 ? -18.579 -5.016 9.465 1.00 96.94 88 TYR A C 1
ATOM 711 O O . TYR A 1 88 ? -18.006 -6.013 9.029 1.00 96.94 88 TYR A O 1
ATOM 719 N N . ILE A 1 89 ? -18.156 -4.357 10.539 1.00 96.06 89 ILE A N 1
ATOM 720 C CA . ILE A 1 89 ? -17.053 -4.794 11.392 1.00 96.06 89 ILE A CA 1
ATOM 721 C C . ILE A 1 89 ? -17.654 -5.306 12.696 1.00 96.06 89 ILE A C 1
ATOM 723 O O . ILE A 1 89 ? -18.382 -4.574 13.372 1.00 96.06 89 ILE A O 1
ATOM 727 N N . TYR A 1 90 ? -17.313 -6.544 13.050 1.00 96.75 90 TYR A N 1
ATOM 728 C CA . TYR A 1 90 ? -17.794 -7.228 14.248 1.00 96.75 90 TYR A CA 1
ATOM 729 C C . TYR A 1 90 ? -16.635 -7.564 15.195 1.00 96.75 90 TYR A C 1
ATOM 731 O O . TYR A 1 90 ? -15.517 -7.832 14.737 1.00 96.75 90 TYR A O 1
ATOM 739 N N . PRO A 1 91 ? -16.867 -7.578 16.519 1.00 96.31 91 PRO A N 1
ATOM 740 C CA . PRO A 1 91 ? -15.888 -8.076 17.468 1.00 96.31 91 PRO A CA 1
ATOM 741 C C . PRO A 1 91 ? -15.755 -9.596 17.313 1.00 96.31 91 PRO A C 1
ATOM 743 O O . PRO A 1 91 ? -16.742 -10.321 17.333 1.00 96.31 91 PRO A O 1
ATOM 746 N N . LYS A 1 92 ? -14.520 -10.091 17.173 1.00 93.31 92 LYS A N 1
ATOM 747 C CA . LYS A 1 92 ? -14.274 -11.526 16.949 1.00 93.31 92 LYS A CA 1
ATOM 748 C C . LYS A 1 92 ? -14.468 -12.371 18.216 1.00 93.31 92 LYS A C 1
ATOM 750 O O . LYS A 1 92 ? -15.156 -13.376 18.183 1.00 93.31 92 LYS A O 1
ATOM 755 N N . ASN A 1 93 ? -13.862 -11.940 19.327 1.00 95.62 93 ASN A N 1
ATOM 756 C CA . ASN A 1 93 ? -13.816 -12.686 20.598 1.00 95.62 93 ASN A CA 1
ATOM 757 C C . ASN A 1 93 ? -14.335 -11.862 21.794 1.00 95.62 93 ASN A C 1
ATOM 759 O O . ASN A 1 93 ? -14.093 -12.208 22.949 1.00 95.62 93 ASN A O 1
ATOM 763 N N . LYS A 1 94 ? -14.940 -10.697 21.542 1.00 94.81 94 LYS A N 1
ATOM 764 C CA . LYS A 1 94 ? -15.344 -9.723 22.571 1.00 94.81 94 LYS A CA 1
ATOM 765 C C . LYS A 1 94 ? -16.810 -9.340 22.378 1.00 94.81 94 LYS A C 1
ATOM 767 O O . LYS A 1 94 ? -17.382 -9.595 21.328 1.00 94.81 94 LYS A O 1
ATOM 772 N N . LYS A 1 95 ? -17.403 -8.699 23.391 1.00 94.62 95 LYS A N 1
ATOM 773 C CA . LYS A 1 95 ? -18.813 -8.269 23.362 1.00 94.62 95 LYS A CA 1
ATOM 774 C C . LYS A 1 95 ? -19.050 -7.008 22.522 1.00 94.62 95 LYS A C 1
ATOM 776 O O . LYS A 1 95 ? -20.152 -6.803 22.033 1.00 94.62 95 LYS A O 1
ATOM 781 N N . ALA A 1 96 ? -18.036 -6.156 22.383 1.00 96.31 96 ALA A N 1
ATOM 782 C CA . ALA A 1 96 ? -18.134 -4.896 21.658 1.00 96.31 96 ALA A CA 1
ATOM 783 C C . ALA A 1 96 ? -16.770 -4.461 21.108 1.00 96.31 96 ALA A C 1
ATOM 785 O O . ALA A 1 96 ? -15.716 -4.888 21.589 1.00 96.31 96 ALA A O 1
ATOM 786 N N . LEU A 1 97 ? -16.814 -3.588 20.107 1.00 96.25 97 LEU A N 1
ATOM 787 C CA . LEU A 1 97 ? -15.690 -2.810 19.607 1.00 96.25 97 LEU A CA 1
ATOM 788 C C . LEU A 1 97 ? -15.552 -1.542 20.452 1.00 96.25 97 LEU A C 1
ATOM 790 O O . LEU A 1 97 ? -16.553 -0.885 20.740 1.00 96.25 97 LEU A O 1
ATOM 794 N N . ALA A 1 98 ? -14.320 -1.180 20.798 1.00 95.56 98 ALA A N 1
ATOM 795 C CA . ALA A 1 98 ? -14.002 0.077 21.464 1.00 95.56 98 ALA A CA 1
ATOM 796 C C . ALA A 1 98 ? -12.909 0.807 20.678 1.00 95.56 98 ALA A C 1
ATOM 798 O O . ALA A 1 98 ? -11.876 0.218 20.356 1.00 95.56 98 ALA A O 1
ATOM 799 N N . PHE A 1 99 ? -13.140 2.075 20.347 1.00 94.19 99 PHE A N 1
ATOM 800 C CA . PHE A 1 99 ? -12.176 2.908 19.630 1.00 94.19 99 PHE A CA 1
ATOM 801 C C . PHE A 1 99 ? -12.325 4.379 20.016 1.00 94.19 99 PHE A C 1
ATOM 803 O O . PHE A 1 99 ? -13.397 4.828 20.416 1.00 94.19 99 PHE A O 1
ATOM 810 N N . PHE A 1 100 ? -11.234 5.132 19.897 1.00 95.19 100 PHE A N 1
ATOM 811 C CA . PHE A 1 100 ? -11.207 6.556 20.205 1.00 95.19 100 PHE A CA 1
ATOM 812 C C . PHE A 1 100 ? -11.477 7.374 18.940 1.00 95.19 100 PHE A C 1
ATOM 814 O O . PHE A 1 100 ? -10.823 7.169 17.914 1.00 95.19 100 PHE A O 1
ATOM 821 N N . LYS A 1 101 ? -12.441 8.292 19.003 1.00 92.56 101 LYS A N 1
ATOM 822 C CA . LYS A 1 101 ? -12.810 9.177 17.894 1.00 92.56 101 LYS A CA 1
ATOM 823 C C . LYS A 1 101 ? -13.232 10.531 18.459 1.00 92.56 101 LYS A C 1
ATOM 825 O O . LYS A 1 101 ? -13.977 10.574 19.431 1.00 92.56 101 LYS A O 1
ATOM 830 N N . GLU A 1 102 ? -12.743 11.619 17.860 1.00 93.44 102 GLU A N 1
ATOM 831 C CA . GLU A 1 102 ? -13.137 12.996 18.221 1.00 93.44 102 GLU A CA 1
ATOM 832 C C . GLU A 1 102 ? -13.006 13.293 19.731 1.00 93.44 102 GLU A C 1
ATOM 834 O O . GLU A 1 102 ? -13.884 13.881 20.356 1.00 93.44 102 GLU A O 1
ATOM 839 N N . GLY A 1 103 ? -11.907 12.838 20.343 1.00 96.31 103 GLY A N 1
ATOM 840 C CA . GLY A 1 103 ? -11.626 13.092 21.759 1.00 96.31 103 GLY A CA 1
ATOM 841 C C . GLY A 1 103 ? -12.405 12.215 22.748 1.00 96.31 103 GLY A C 1
ATOM 842 O O . GLY A 1 103 ? -12.297 12.437 23.952 1.00 96.31 103 GLY A O 1
ATOM 843 N N . LYS A 1 104 ? -13.183 11.226 22.284 1.00 97.12 104 LYS A N 1
ATOM 844 C CA . LYS A 1 104 ? -14.027 10.382 23.144 1.00 97.12 104 LYS A CA 1
ATOM 845 C C . LYS A 1 104 ? -13.869 8.897 22.826 1.00 97.12 104 LYS A C 1
ATOM 847 O O . LYS A 1 104 ? -13.639 8.501 21.681 1.00 97.12 104 LYS A O 1
ATOM 852 N N . TRP A 1 105 ? -14.033 8.059 23.849 1.00 97.19 105 TRP A N 1
ATOM 853 C CA . TRP A 1 105 ? -14.168 6.614 23.671 1.00 97.19 105 TRP A CA 1
ATOM 854 C C . TRP A 1 105 ? -15.564 6.276 23.152 1.00 97.19 105 TRP A C 1
ATOM 856 O O . TRP A 1 105 ? -16.570 6.676 23.733 1.00 97.19 105 TRP A O 1
ATOM 866 N N . VAL A 1 106 ? -15.616 5.519 22.059 1.00 96.19 106 VAL A N 1
ATOM 867 C CA . VAL A 1 106 ? -16.847 5.023 21.444 1.00 96.19 106 VAL A CA 1
ATOM 868 C C . VAL A 1 106 ? -16.885 3.508 21.590 1.00 96.19 106 VAL A C 1
ATOM 870 O O . VAL A 1 106 ? -15.929 2.823 21.225 1.00 96.19 106 VAL A O 1
ATOM 873 N N . VAL A 1 107 ? -18.007 2.989 22.095 1.00 96.88 107 VAL A N 1
ATOM 874 C CA . VAL A 1 107 ? -18.267 1.551 22.226 1.00 96.88 107 VAL A CA 1
ATOM 875 C C . VAL A 1 107 ? -19.457 1.176 21.348 1.00 96.88 107 VAL A C 1
ATOM 877 O O . VAL A 1 107 ? -20.512 1.810 21.411 1.00 96.88 107 VAL A O 1
ATOM 880 N N . LYS A 1 108 ? -19.291 0.163 20.495 1.00 96.38 108 LYS A N 1
ATOM 881 C CA . LYS A 1 108 ? -20.325 -0.305 19.559 1.00 96.38 108 LYS A CA 1
ATOM 882 C C . LYS A 1 108 ? -20.319 -1.826 19.453 1.00 96.38 108 LYS A C 1
ATOM 884 O O . LYS A 1 108 ? -19.254 -2.432 19.404 1.00 96.38 108 LYS A O 1
ATOM 889 N N . ALA A 1 109 ? -21.499 -2.435 19.352 1.00 96.38 109 ALA A N 1
ATOM 890 C CA . ALA A 1 109 ? -21.622 -3.870 19.075 1.00 96.38 109 ALA A CA 1
ATOM 891 C C . ALA A 1 109 ? -21.068 -4.233 17.684 1.00 96.38 109 ALA A C 1
ATOM 893 O O . ALA A 1 109 ? -20.411 -5.255 17.530 1.00 96.38 109 ALA A O 1
ATOM 894 N N . TRP A 1 110 ? -21.269 -3.360 16.694 1.00 96.19 110 TRP A N 1
ATOM 895 C CA . TRP A 1 110 ? -20.696 -3.446 15.349 1.00 96.19 110 TRP A CA 1
ATOM 896 C C . TRP A 1 110 ? -20.585 -2.052 14.721 1.00 96.19 110 TRP A C 1
ATOM 898 O O . TRP A 1 110 ? -21.209 -1.095 15.186 1.00 96.19 110 TRP A O 1
ATOM 908 N N . VAL A 1 111 ? -19.815 -1.930 13.640 1.00 96.44 111 VAL A N 1
ATOM 909 C CA . VAL A 1 111 ? -19.671 -0.684 12.868 1.00 96.44 111 VAL A CA 1
ATOM 910 C C . VAL A 1 111 ? -20.039 -0.935 11.412 1.00 96.44 111 VAL A C 1
ATOM 912 O O . VAL A 1 111 ? -19.522 -1.869 10.811 1.00 96.44 111 VAL A O 1
ATOM 915 N N . HIS A 1 112 ? -20.893 -0.084 10.839 1.00 96.12 112 HIS A N 1
ATOM 916 C CA . HIS A 1 112 ? -21.116 -0.033 9.394 1.00 96.12 112 HIS A CA 1
ATOM 917 C C . HIS A 1 112 ? -20.018 0.828 8.758 1.00 96.12 112 HIS A C 1
ATOM 919 O O . HIS A 1 112 ? -20.029 2.054 8.881 1.00 96.12 112 HIS A O 1
ATOM 925 N N . HIS A 1 113 ? -19.026 0.184 8.148 1.00 93.81 113 HIS A N 1
ATOM 926 C CA . HIS A 1 113 ? -17.917 0.856 7.488 1.00 93.81 113 HIS A CA 1
ATOM 927 C C . HIS A 1 113 ? -18.317 1.193 6.043 1.00 93.81 113 HIS A C 1
ATOM 929 O O . HIS A 1 113 ? -18.661 0.277 5.294 1.00 93.81 113 HIS A O 1
ATOM 935 N N . PRO A 1 114 ? -18.234 2.466 5.607 1.00 95.06 114 PRO A N 1
ATOM 936 C CA . PRO A 1 114 ? -18.661 2.880 4.264 1.00 95.06 114 PRO A CA 1
ATOM 937 C C . PRO A 1 114 ? -17.750 2.354 3.146 1.00 95.06 114 PRO A C 1
ATOM 939 O O . PRO A 1 114 ? -18.051 2.503 1.970 1.00 95.06 114 PRO A O 1
ATOM 942 N N . GLY A 1 115 ? -16.628 1.741 3.511 1.00 92.88 115 GLY A N 1
ATOM 943 C CA . GLY A 1 115 ? -15.588 1.337 2.578 1.00 92.88 115 GLY A CA 1
ATOM 944 C C . GLY A 1 115 ? -14.545 2.433 2.393 1.00 92.88 115 GLY A C 1
ATOM 945 O O . GLY A 1 115 ? -14.516 3.427 3.117 1.00 92.88 115 GLY A O 1
ATOM 946 N N . PHE A 1 116 ? -13.648 2.200 1.450 1.00 89.19 116 PHE A N 1
ATOM 947 C CA . PHE A 1 116 ? -12.585 3.112 1.055 1.00 89.19 116 PHE A CA 1
ATOM 948 C C . PHE A 1 116 ? -12.282 2.865 -0.422 1.00 89.19 116 PHE A C 1
ATOM 950 O O . PHE A 1 116 ? -12.255 1.714 -0.855 1.00 89.19 116 PHE A O 1
ATOM 957 N N . VAL A 1 117 ? -12.081 3.933 -1.187 1.00 86.88 117 VAL A N 1
ATOM 958 C CA . VAL A 1 117 ? -11.650 3.845 -2.587 1.00 86.88 117 VAL A CA 1
ATOM 959 C C . VAL A 1 117 ? -10.130 3.957 -2.595 1.00 86.88 117 VAL A C 1
ATOM 961 O O . VAL A 1 117 ? -9.618 4.919 -2.025 1.00 86.88 117 VAL A O 1
ATOM 964 N N . GLY A 1 118 ? -9.458 2.962 -3.180 1.00 77.25 118 GLY A N 1
ATOM 965 C CA . GLY A 1 118 ? -8.007 2.962 -3.389 1.00 77.25 118 GLY A CA 1
ATOM 966 C C . GLY A 1 118 ? -7.538 4.038 -4.356 1.00 77.25 118 GLY A C 1
ATOM 967 O O . GLY A 1 118 ? -8.347 4.440 -5.227 1.00 77.25 118 GLY A O 1
#

Foldseek 3Di:
DDPDPPPPCPVVVVVVCVVCCVVVVPQDPVVVQVVVLVVVLVVVLVPFDDDPSQQSVQWDWDDDPRHIDTDTDDPCNCCRAAKFAWDKAADDPDQWDWDDDPNDIDTGRIDGRRITHD

pLDDT: mean 83.74, std 17.08, range [25.33, 97.19]

Sequence (118 aa):
MSVRAEVKGLYEAVLLIERVSRIARIHWPNRVLDNLARHAEQKMKELVPKKTGRLRRSIRVESLPDARKIIADTPYARIVNDGARPHYIYPKNKKALAFFKEGKWVVKAWVHHPGFVG